Protein AF-A0ABC8TJ18-F1 (afdb_monomer_lite)

Sequence (85 aa):
MCLLHGCFSFPSQEAEKHLSDMVVSKALVAKIDRPMGIICFQSAKDSNDILNSWAMNLEKLLDLVEKSCHQIHKEMMVHKAALKV

Structure (mmCIF, N/CA/C/O backbone):
data_AF-A0ABC8TJ18-F1
#
_entry.id   AF-A0ABC8TJ18-F1
#
loop_
_atom_site.group_PDB
_atom_site.id
_atom_site.type_symbol
_atom_site.label_atom_id
_atom_site.label_alt_id
_atom_site.label_comp_id
_atom_site.label_asym_id
_atom_site.label_entity_id
_atom_site.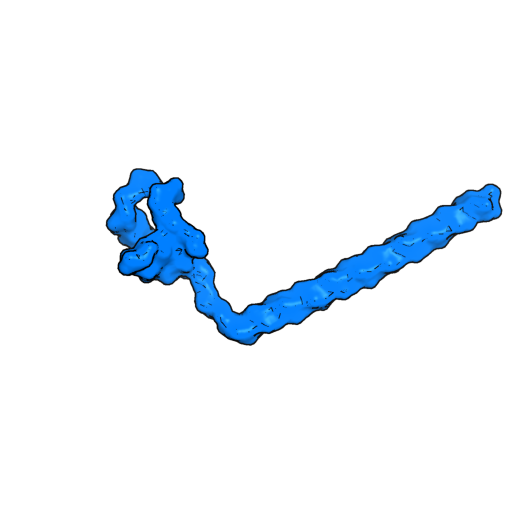label_seq_id
_atom_site.pdbx_PDB_ins_code
_atom_site.Cartn_x
_atom_site.Cartn_y
_atom_site.Cartn_z
_atom_site.occupancy
_atom_site.B_iso_or_equiv
_atom_site.auth_seq_id
_atom_site.auth_comp_id
_atom_site.auth_asym_id
_atom_site.auth_atom_id
_atom_site.pdbx_PDB_model_num
ATOM 1 N N . MET A 1 1 ? 1.142 3.430 15.056 1.00 47.84 1 MET A N 1
ATOM 2 C CA . MET A 1 1 ? 1.348 3.856 16.450 1.00 47.84 1 MET A CA 1
ATOM 3 C C . MET A 1 1 ? 1.424 5.374 16.434 1.00 47.84 1 MET A C 1
ATOM 5 O O . MET A 1 1 ? 2.460 5.905 16.061 1.00 47.84 1 MET A O 1
ATOM 9 N N . CYS A 1 2 ? 0.327 6.077 16.704 1.00 49.31 2 CYS A N 1
ATOM 10 C CA . CYS A 1 2 ? 0.360 7.535 16.844 1.00 49.31 2 CYS A CA 1
ATOM 11 C C . CYS A 1 2 ? 0.258 7.853 18.335 1.00 49.31 2 CYS A C 1
ATOM 13 O O . CYS A 1 2 ? -0.710 7.450 18.978 1.00 49.31 2 CYS A O 1
ATOM 15 N N . LEU A 1 3 ? 1.272 8.525 18.880 1.00 51.28 3 LEU A N 1
ATOM 16 C CA . LEU A 1 3 ? 1.229 9.071 20.232 1.00 51.28 3 LEU A CA 1
ATOM 17 C C . LEU A 1 3 ? 0.300 10.290 20.209 1.00 51.28 3 LEU A C 1
ATOM 19 O O . LEU A 1 3 ? 0.562 11.263 19.504 1.00 51.28 3 LEU A O 1
ATOM 23 N N . LEU A 1 4 ? -0.794 10.216 20.971 1.00 53.97 4 LEU A N 1
ATOM 24 C CA . LEU A 1 4 ? -1.845 11.241 21.085 1.00 53.97 4 LEU A CA 1
ATOM 25 C C . LEU A 1 4 ? -1.325 12.636 21.461 1.00 53.97 4 LEU A C 1
ATOM 27 O O . LEU A 1 4 ? -1.976 13.635 21.177 1.00 53.97 4 LEU A O 1
ATOM 31 N N . HIS A 1 5 ? -0.146 12.707 22.074 1.00 51.00 5 HIS A N 1
ATOM 32 C CA . HIS A 1 5 ? 0.325 13.866 22.826 1.00 51.00 5 HIS A CA 1
ATOM 33 C C . HIS A 1 5 ? 0.766 15.083 21.983 1.00 51.00 5 HIS A C 1
ATOM 35 O O . HIS A 1 5 ? 1.206 16.076 22.548 1.00 51.00 5 HIS A O 1
ATOM 41 N N . GLY A 1 6 ? 0.668 15.033 20.648 1.00 50.75 6 GLY A N 1
ATOM 42 C CA . GLY A 1 6 ? 1.093 16.150 19.787 1.00 50.75 6 GLY A CA 1
ATOM 43 C C . GLY A 1 6 ? 0.259 16.419 18.532 1.00 50.75 6 GLY A C 1
ATOM 44 O O . GLY A 1 6 ? 0.509 17.411 17.858 1.00 50.75 6 GLY A O 1
ATOM 45 N N . CYS A 1 7 ? -0.715 15.568 18.190 1.00 56.91 7 CYS A N 1
ATOM 46 C CA . CYS A 1 7 ? -1.541 15.755 16.985 1.00 56.91 7 CYS A CA 1
ATOM 47 C C . CYS A 1 7 ? -2.874 16.468 17.247 1.00 56.91 7 CYS A C 1
ATOM 49 O O . CYS A 1 7 ? -3.449 17.018 16.313 1.00 56.91 7 CYS A O 1
ATOM 51 N N . PHE A 1 8 ? -3.375 16.454 18.484 1.00 52.72 8 PHE A N 1
ATOM 52 C CA . PHE A 1 8 ? -4.640 17.091 18.853 1.00 52.72 8 PHE A CA 1
ATOM 53 C C . PHE A 1 8 ? -4.377 18.221 19.851 1.00 52.72 8 PHE A C 1
ATOM 55 O O . PHE A 1 8 ? -3.696 18.023 20.850 1.00 52.72 8 PHE A O 1
ATOM 62 N N . SER A 1 9 ? -4.947 19.401 19.602 1.00 58.72 9 SER A N 1
ATOM 63 C CA . SER A 1 9 ? -4.884 20.571 20.493 1.00 58.72 9 SER A CA 1
ATOM 64 C C . SER A 1 9 ? -5.793 20.461 21.729 1.00 58.72 9 SER A C 1
ATOM 66 O O . SER A 1 9 ? -6.018 21.455 22.413 1.00 58.72 9 SER A O 1
ATOM 68 N N . PHE A 1 10 ? -6.357 19.280 21.987 1.00 63.44 10 PHE A N 1
ATOM 69 C CA . PHE A 1 10 ? -7.347 19.011 23.029 1.00 63.44 10 PHE A CA 1
ATOM 70 C C . PHE A 1 10 ? -6.749 18.109 24.117 1.00 63.44 10 PHE A C 1
ATOM 72 O O . PHE A 1 10 ? -5.822 17.344 23.834 1.00 63.44 10 PHE A O 1
ATOM 79 N N . PRO A 1 11 ? -7.275 18.144 25.355 1.00 72.06 11 PRO A N 1
ATOM 80 C CA . PRO A 1 11 ? -6.879 17.203 26.397 1.00 72.06 11 PRO A CA 1
ATOM 81 C C . PRO A 1 11 ? -7.143 15.752 25.961 1.00 72.06 11 PRO A C 1
ATOM 83 O O . PRO A 1 11 ? -8.110 15.468 25.251 1.00 72.06 11 PRO A O 1
ATOM 86 N N . SER A 1 12 ? -6.297 14.817 26.412 1.00 72.44 12 SER A N 1
ATOM 87 C CA . SER A 1 12 ? -6.316 13.399 25.999 1.00 72.44 12 SER A CA 1
ATOM 88 C C . SER A 1 12 ? -7.704 12.753 26.083 1.00 72.44 12 SER A C 1
ATOM 90 O O . SER A 1 12 ? -8.099 12.001 25.197 1.00 72.44 12 SER A O 1
ATOM 92 N N . GLN A 1 13 ? -8.475 13.108 27.107 1.00 76.94 13 GLN A N 1
ATOM 93 C CA . GLN A 1 13 ? -9.809 12.571 27.367 1.00 76.94 13 GLN A CA 1
ATOM 94 C C . GLN A 1 13 ? -10.868 13.045 26.355 1.00 76.94 13 GLN A C 1
ATOM 96 O O . GLN A 1 13 ? -11.764 12.289 25.978 1.00 76.94 13 GLN A O 1
ATOM 101 N N . GLU A 1 14 ? -10.752 14.285 25.880 1.00 79.12 14 GLU A N 1
ATOM 102 C CA . GLU A 1 14 ? -11.641 14.844 24.858 1.00 79.12 14 GLU A CA 1
ATOM 103 C C . GLU A 1 14 ? -11.276 14.318 23.466 1.00 79.12 14 GLU A C 1
ATOM 105 O O . GLU A 1 14 ? -12.160 13.932 22.697 1.00 79.12 14 GLU A O 1
ATOM 110 N N . ALA A 1 15 ? -9.976 14.192 23.180 1.00 77.00 15 ALA A N 1
ATOM 111 C CA . ALA A 1 15 ? -9.486 13.577 21.950 1.00 77.00 15 ALA A CA 1
ATOM 112 C C . ALA A 1 15 ? -9.959 12.116 21.817 1.00 77.00 15 ALA A C 1
ATOM 114 O O . ALA A 1 15 ? -10.441 11.722 20.755 1.00 77.00 15 ALA A O 1
ATOM 115 N N . GLU A 1 16 ? -9.898 11.324 22.895 1.00 80.69 16 GLU A N 1
ATOM 116 C CA . GLU A 1 16 ? -10.412 9.947 22.922 1.00 80.69 16 GLU A CA 1
ATOM 117 C C . GLU A 1 16 ? -11.916 9.863 22.654 1.00 80.69 16 GLU A C 1
ATOM 119 O O . GLU A 1 16 ? -12.365 8.967 21.931 1.00 80.69 16 GLU A O 1
ATOM 124 N N . LYS A 1 17 ? -12.704 10.784 23.223 1.00 83.94 17 LYS A N 1
ATOM 125 C CA . LYS A 1 17 ? -14.153 10.826 23.007 1.00 83.94 17 LYS A CA 1
ATOM 126 C C . LYS A 1 17 ? -14.477 11.151 21.550 1.00 83.94 17 LYS A C 1
ATOM 128 O O . LYS A 1 17 ? -15.218 10.408 20.916 1.00 83.94 17 LYS A O 1
ATOM 133 N N . HIS A 1 18 ? -13.841 12.181 20.998 1.00 82.62 18 HIS A N 1
ATOM 134 C CA . HIS A 1 18 ? -14.020 12.567 19.601 1.00 82.62 18 HIS A CA 1
ATOM 135 C C . HIS A 1 18 ? -13.597 11.443 18.636 1.00 82.62 18 HIS A C 1
ATOM 137 O O . HIS A 1 18 ? -14.286 11.147 17.661 1.00 82.62 18 HIS A O 1
ATOM 143 N N . LEU A 1 19 ? -12.491 10.753 18.932 1.00 82.56 19 LEU A N 1
ATOM 144 C CA . LEU A 1 19 ? -12.065 9.568 18.185 1.00 82.56 19 LEU A CA 1
ATOM 145 C C . LEU A 1 19 ? -13.072 8.421 18.291 1.00 82.56 19 LEU A C 1
ATOM 147 O O . LEU A 1 19 ? -13.347 7.772 17.286 1.00 82.56 19 LEU A O 1
ATOM 151 N N . SER A 1 20 ? -13.639 8.187 19.474 1.00 82.38 20 SER A N 1
ATOM 152 C CA . SER A 1 20 ? -14.660 7.154 19.678 1.00 82.38 20 SER A CA 1
ATOM 153 C C . SER A 1 20 ? -15.911 7.441 18.845 1.00 82.38 20 SER A C 1
ATOM 155 O O . SER A 1 20 ? -16.398 6.543 18.159 1.00 82.38 20 SER A O 1
ATOM 157 N N . ASP A 1 21 ? -16.371 8.693 18.815 1.00 86.38 21 ASP A N 1
ATOM 158 C CA . ASP A 1 21 ? -17.525 9.112 18.013 1.00 86.38 21 ASP A CA 1
ATOM 159 C C . ASP A 1 21 ? -17.265 8.931 16.505 1.00 86.38 21 ASP A C 1
ATOM 161 O O . ASP A 1 21 ? -18.132 8.461 15.762 1.00 86.38 21 ASP A O 1
ATOM 165 N N . MET A 1 22 ? -16.042 9.213 16.043 1.00 84.12 22 MET A N 1
ATOM 166 C CA . MET A 1 22 ? -15.645 8.981 14.650 1.00 84.12 22 MET A CA 1
ATOM 167 C C . MET A 1 22 ? -15.491 7.491 14.282 1.00 84.12 22 MET A C 1
ATOM 169 O O . MET A 1 22 ? -15.725 7.112 13.132 1.00 84.12 22 MET A O 1
ATOM 173 N N . VAL A 1 23 ? -15.117 6.626 15.233 1.00 84.94 23 VAL A N 1
ATOM 174 C CA . VAL A 1 23 ? -15.103 5.165 15.023 1.00 84.94 23 VAL A CA 1
ATOM 175 C C . VAL A 1 23 ? -16.529 4.618 14.949 1.00 84.94 23 VAL A C 1
ATOM 177 O O . VAL A 1 23 ? -16.833 3.796 14.082 1.00 84.94 23 VAL A O 1
ATOM 180 N N . VAL A 1 24 ? -17.427 5.098 15.816 1.00 84.94 24 VAL A N 1
ATOM 181 C CA . VAL A 1 24 ? -18.843 4.694 15.836 1.00 84.94 24 VAL A CA 1
ATOM 182 C C . VAL A 1 24 ? -19.565 5.125 14.558 1.00 84.94 24 VAL A C 1
ATOM 184 O O . VAL A 1 24 ? -20.339 4.345 14.002 1.00 84.94 24 VAL A O 1
ATOM 187 N N . SER A 1 25 ? -19.261 6.315 14.033 1.00 87.00 25 SER A N 1
ATOM 188 C CA . SER A 1 25 ? -19.788 6.782 12.742 1.00 87.00 25 SER A CA 1
ATOM 189 C C . SER A 1 25 ? -19.180 6.067 11.525 1.00 87.00 25 SER A C 1
ATOM 191 O O . SER A 1 25 ? -19.561 6.363 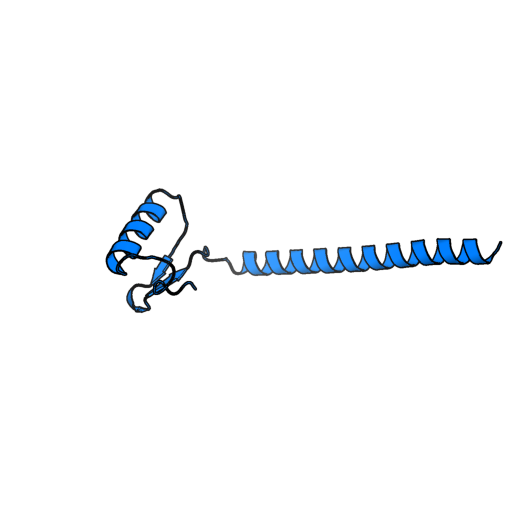10.393 1.00 87.00 25 SER A O 1
ATOM 193 N N . LYS A 1 26 ? -18.262 5.108 11.738 1.00 79.81 26 LYS A N 1
ATOM 194 C CA . LYS A 1 26 ? -17.500 4.380 10.707 1.00 79.81 26 LYS A CA 1
ATOM 195 C C . LYS A 1 26 ? -16.673 5.282 9.783 1.00 79.81 26 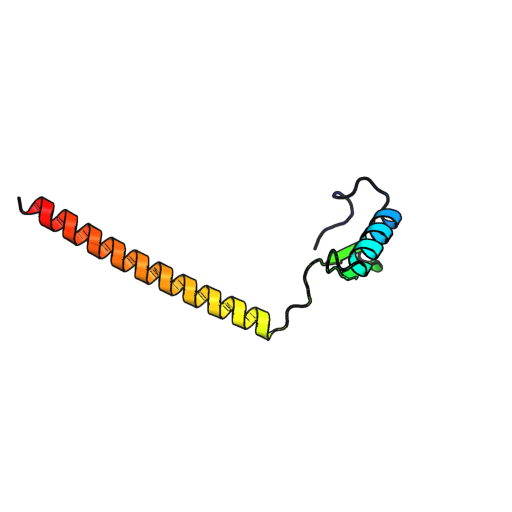LYS A C 1
ATOM 197 O O . LYS A 1 26 ? -16.208 4.816 8.745 1.00 79.81 26 LYS A O 1
ATOM 202 N N . ALA A 1 27 ? -16.448 6.541 10.161 1.00 79.75 27 ALA A N 1
ATOM 203 C CA . ALA A 1 27 ? -15.589 7.454 9.413 1.00 79.75 27 ALA A CA 1
ATOM 204 C C . ALA A 1 27 ? -14.114 7.023 9.477 1.00 79.75 27 ALA A C 1
ATOM 206 O O . ALA A 1 27 ? -13.354 7.282 8.545 1.00 79.75 27 ALA A O 1
ATOM 207 N N . LEU A 1 28 ? -13.709 6.339 10.555 1.00 79.12 28 LEU A N 1
ATOM 208 C CA . LEU A 1 28 ? -12.370 5.773 10.698 1.00 79.12 28 LEU A CA 1
ATOM 209 C C . LEU A 1 28 ? -12.369 4.436 11.444 1.00 79.12 28 LEU A C 1
ATOM 211 O O . LEU A 1 28 ? -13.187 4.190 12.326 1.00 79.12 28 LEU A O 1
ATOM 215 N N . VAL A 1 29 ? -11.407 3.576 11.112 1.00 78.38 29 VAL A N 1
ATOM 216 C CA . VAL A 1 29 ? -11.139 2.334 11.846 1.00 78.38 29 VAL A CA 1
ATOM 217 C C . VAL A 1 29 ? -9.954 2.586 12.767 1.00 78.38 29 VAL A C 1
ATOM 219 O O . VAL A 1 29 ? -8.836 2.790 12.301 1.00 78.38 29 VAL A O 1
ATOM 222 N N . ALA A 1 30 ? -10.185 2.580 14.077 1.00 80.56 30 ALA A N 1
ATOM 223 C CA . ALA A 1 30 ? -9.122 2.722 15.062 1.00 80.56 30 ALA A CA 1
ATOM 224 C C . ALA A 1 30 ? -9.373 1.845 16.290 1.00 80.56 30 ALA A C 1
ATOM 226 O O . ALA A 1 30 ? -10.509 1.659 16.722 1.00 80.56 30 ALA A O 1
ATOM 227 N N . LYS A 1 31 ? -8.287 1.328 16.865 1.00 79.69 31 LYS A N 1
ATOM 228 C CA . LYS A 1 31 ? -8.257 0.680 18.178 1.00 79.69 31 LYS A CA 1
ATOM 229 C C . LYS A 1 31 ? -7.485 1.567 19.149 1.00 79.69 31 LYS A C 1
ATOM 231 O O . LYS A 1 31 ? -6.366 1.975 18.838 1.00 79.69 31 LYS A O 1
ATOM 236 N N . ILE A 1 32 ? -8.090 1.857 20.299 1.00 79.94 32 ILE A N 1
ATOM 237 C CA . ILE A 1 32 ? -7.512 2.695 21.356 1.00 79.94 32 ILE A CA 1
ATOM 238 C C . ILE A 1 32 ? -7.039 1.782 22.492 1.00 79.94 32 ILE A C 1
ATOM 240 O O . ILE A 1 32 ? -7.850 1.073 23.089 1.00 79.94 32 ILE A O 1
ATOM 244 N N . ASP A 1 33 ? -5.743 1.814 22.791 1.00 80.12 33 ASP A N 1
ATOM 245 C CA . ASP A 1 33 ? -5.142 1.199 23.975 1.00 80.12 33 ASP A CA 1
ATOM 246 C C . ASP A 1 33 ? -5.009 2.272 25.066 1.00 80.12 33 ASP A C 1
ATOM 248 O O . ASP A 1 33 ? -4.092 3.096 25.038 1.00 80.12 33 ASP A O 1
ATOM 252 N N . ARG A 1 34 ? -5.979 2.308 25.990 1.00 77.75 34 ARG A N 1
ATOM 253 C CA . ARG A 1 34 ? -6.075 3.347 27.030 1.00 77.75 34 ARG A CA 1
ATOM 254 C C . ARG A 1 34 ? -4.948 3.283 28.075 1.00 77.75 34 ARG A C 1
ATOM 256 O O . ARG A 1 34 ? -4.415 4.342 28.387 1.00 77.75 34 ARG A O 1
ATOM 263 N N . PRO A 1 35 ? -4.544 2.107 28.606 1.00 79.94 35 PRO A N 1
ATOM 264 C CA . PRO A 1 35 ? -3.405 2.017 29.527 1.00 79.94 35 PRO A CA 1
ATOM 265 C C . PRO A 1 35 ? -2.087 2.534 28.939 1.00 79.94 35 PRO A C 1
ATOM 267 O O . PRO A 1 35 ? -1.305 3.157 29.652 1.00 79.94 35 PRO A O 1
ATOM 270 N N . MET A 1 36 ? -1.848 2.282 27.647 1.00 73.69 36 MET A N 1
ATOM 271 C CA . MET A 1 36 ? -0.612 2.682 26.963 1.00 73.69 36 MET A CA 1
ATOM 272 C C . MET A 1 36 ? -0.716 4.042 26.252 1.00 73.69 36 MET A C 1
ATOM 274 O O . MET A 1 36 ? 0.299 4.572 25.803 1.00 73.69 36 MET A O 1
ATOM 278 N N . GLY A 1 37 ? -1.920 4.610 26.116 1.00 72.19 37 GLY A N 1
ATOM 279 C CA . GLY A 1 37 ? -2.166 5.865 25.393 1.00 72.19 37 GLY A CA 1
ATOM 280 C C . GLY A 1 37 ? -1.883 5.784 23.886 1.00 72.19 37 GLY A C 1
ATOM 281 O O . GLY A 1 37 ? -1.551 6.794 23.258 1.00 72.19 37 GLY A O 1
ATOM 282 N N . ILE A 1 38 ? -1.965 4.586 23.297 1.00 75.88 38 ILE A N 1
ATOM 283 C CA . ILE A 1 38 ? -1.625 4.332 21.891 1.00 75.88 38 ILE A CA 1
ATOM 284 C C . ILE A 1 38 ? -2.899 4.156 21.070 1.00 75.88 38 ILE A C 1
ATOM 286 O O . ILE A 1 38 ? -3.778 3.368 21.414 1.00 75.88 38 ILE A O 1
ATOM 290 N N . ILE A 1 39 ? -2.959 4.829 19.919 1.00 76.38 39 ILE A N 1
ATOM 291 C CA . ILE A 1 39 ? -3.995 4.578 18.914 1.00 76.38 39 ILE A CA 1
ATOM 292 C C . ILE A 1 39 ? -3.395 3.851 17.712 1.00 76.38 39 ILE A C 1
ATOM 294 O O . ILE A 1 39 ? -2.392 4.271 17.112 1.00 76.38 39 ILE A O 1
ATOM 298 N N . CYS A 1 40 ? -4.064 2.770 17.325 1.00 78.44 40 CYS A N 1
ATOM 299 C CA . CYS A 1 40 ? -3.789 1.994 16.128 1.00 78.44 40 CYS A CA 1
ATOM 300 C C . CYS A 1 40 ? -4.904 2.210 15.100 1.00 78.44 40 CYS A C 1
ATOM 302 O O . CYS A 1 40 ? -5.985 1.649 15.230 1.00 78.44 40 CYS A O 1
ATOM 304 N N . PHE A 1 41 ? -4.613 2.982 14.051 1.00 80.38 41 PHE A N 1
ATOM 305 C CA . PHE A 1 41 ? -5.500 3.199 12.892 1.00 80.38 41 PHE A CA 1
ATOM 306 C C . PHE A 1 41 ? -5.452 2.071 11.857 1.00 80.38 41 PHE A C 1
ATOM 308 O O . PHE A 1 41 ? -6.101 2.124 10.818 1.00 80.38 41 PHE A O 1
ATOM 315 N N . GLN A 1 42 ? -4.611 1.068 12.099 1.00 71.25 42 GLN A N 1
ATOM 316 C CA . GLN A 1 42 ? -4.477 -0.059 11.199 1.00 71.25 42 GLN A CA 1
ATOM 317 C C . GLN A 1 42 ? -5.460 -1.140 11.638 1.00 71.25 42 GLN A C 1
ATOM 319 O O . GLN A 1 42 ? -5.502 -1.512 12.814 1.00 71.25 42 GLN A O 1
ATOM 324 N N . SER A 1 43 ? -6.251 -1.638 10.691 1.00 68.62 43 SER A N 1
ATOM 325 C CA . SER A 1 43 ? -7.001 -2.872 10.882 1.00 68.62 43 SER A CA 1
ATOM 326 C C . SER A 1 43 ? -6.032 -3.999 11.245 1.00 68.62 43 SER A C 1
ATOM 328 O O . SER A 1 43 ? -4.863 -3.986 10.847 1.00 68.62 43 SER A O 1
ATOM 330 N N . ALA A 1 44 ? -6.508 -4.960 12.041 1.00 68.12 44 ALA A N 1
ATOM 331 C CA . ALA A 1 44 ? -5.746 -6.176 12.288 1.00 68.12 44 ALA A CA 1
ATOM 332 C C . ALA A 1 44 ? -5.537 -6.856 10.932 1.00 68.12 44 ALA A C 1
ATOM 334 O O . ALA A 1 44 ? -6.498 -7.343 10.344 1.00 68.12 44 ALA A O 1
ATOM 335 N N . LYS A 1 45 ? -4.312 -6.788 10.408 1.00 69.88 45 LYS A N 1
ATOM 336 C CA . LYS A 1 45 ? -3.946 -7.481 9.178 1.00 69.88 45 LYS A CA 1
ATOM 337 C C . LYS A 1 45 ? -3.848 -8.956 9.509 1.00 69.88 45 LYS A C 1
ATOM 339 O O . LYS A 1 45 ? -3.125 -9.316 10.441 1.00 69.88 45 LYS A O 1
ATOM 344 N N . ASP A 1 46 ? -4.579 -9.777 8.770 1.00 81.75 46 ASP A N 1
ATOM 345 C CA . ASP A 1 46 ? -4.416 -11.216 8.879 1.00 81.75 46 ASP A CA 1
ATOM 346 C C . ASP A 1 46 ? -3.013 -11.600 8.388 1.00 81.75 46 ASP A C 1
ATOM 348 O O . ASP A 1 46 ? -2.418 -10.915 7.547 1.00 81.75 46 ASP A O 1
ATOM 352 N N . SER A 1 47 ? -2.455 -12.694 8.906 1.00 82.56 47 SER A N 1
ATOM 353 C CA . SER A 1 47 ? -1.163 -13.190 8.423 1.00 82.56 47 SER A CA 1
ATOM 354 C C . SER A 1 47 ? -1.189 -13.443 6.910 1.00 82.56 47 SER A C 1
ATOM 356 O O . SER A 1 47 ? -0.195 -13.165 6.238 1.00 82.56 47 SER A O 1
ATOM 358 N N . ASN A 1 48 ? -2.332 -13.862 6.353 1.00 86.00 48 ASN A N 1
ATOM 359 C CA . ASN A 1 48 ? -2.508 -14.004 4.908 1.00 86.00 48 ASN A CA 1
ATOM 360 C C . ASN A 1 48 ? -2.431 -12.664 4.170 1.00 86.00 48 ASN A C 1
ATOM 362 O O . ASN A 1 48 ? -1.809 -12.601 3.114 1.00 86.00 48 ASN A O 1
ATOM 366 N N . ASP A 1 49 ? -2.989 -11.578 4.712 1.00 85.62 49 ASP A N 1
ATOM 367 C CA . ASP A 1 49 ? -2.920 -10.256 4.070 1.00 85.62 49 ASP A CA 1
ATOM 368 C C . ASP A 1 49 ? -1.476 -9.758 3.961 1.00 85.62 49 ASP A C 1
ATOM 370 O O . ASP A 1 49 ? -1.085 -9.152 2.960 1.00 85.62 49 ASP A O 1
ATOM 374 N N . ILE A 1 50 ? -0.665 -10.035 4.985 1.00 87.50 50 ILE A N 1
ATOM 375 C CA . ILE A 1 50 ? 0.761 -9.693 4.993 1.00 87.50 50 ILE A CA 1
ATOM 376 C C . ILE A 1 50 ? 1.500 -10.505 3.927 1.00 87.50 50 ILE A C 1
ATOM 378 O O . ILE A 1 50 ? 2.265 -9.933 3.149 1.00 87.50 50 ILE A O 1
ATOM 382 N N . LEU A 1 51 ? 1.247 -11.815 3.860 1.00 90.38 51 LEU A N 1
ATOM 383 C CA . LEU A 1 51 ? 1.869 -12.700 2.874 1.00 90.38 51 LEU A CA 1
ATOM 384 C C . LEU A 1 51 ? 1.464 -12.332 1.441 1.00 90.38 51 LEU A C 1
ATOM 386 O O . LEU A 1 51 ? 2.327 -12.240 0.571 1.00 90.38 51 LEU A O 1
ATOM 390 N N . ASN A 1 52 ? 0.187 -12.028 1.210 1.00 92.44 52 ASN A N 1
ATOM 391 C CA . ASN A 1 52 ? -0.313 -11.568 -0.084 1.00 92.44 52 ASN A CA 1
ATOM 392 C C . ASN A 1 52 ? 0.302 -10.221 -0.478 1.00 92.44 52 ASN A C 1
ATOM 394 O O . ASN A 1 52 ? 0.723 -10.038 -1.619 1.00 92.44 52 ASN A O 1
ATOM 398 N N . SER A 1 53 ? 0.411 -9.281 0.468 1.00 90.62 53 SER A N 1
ATOM 399 C CA . SER A 1 53 ? 1.091 -8.003 0.235 1.00 90.62 53 SER A CA 1
ATOM 400 C C . SER A 1 53 ? 2.554 -8.207 -0.153 1.00 90.62 53 SER A C 1
ATOM 402 O O . SER A 1 53 ? 3.042 -7.564 -1.083 1.00 90.62 53 SER A O 1
ATOM 404 N N . TRP A 1 54 ? 3.244 -9.128 0.519 1.00 94.12 54 TRP A N 1
ATOM 405 C CA . TRP A 1 54 ? 4.628 -9.459 0.213 1.00 94.12 54 TRP A CA 1
ATOM 406 C C . TRP A 1 54 ? 4.778 -10.101 -1.170 1.00 94.12 54 TRP A C 1
ATOM 408 O O . TRP A 1 54 ? 5.621 -9.660 -1.950 1.00 94.12 54 TRP A O 1
ATOM 418 N N . ALA A 1 55 ? 3.912 -11.057 -1.515 1.00 93.50 55 ALA A N 1
ATOM 419 C CA . ALA A 1 55 ? 3.891 -11.686 -2.833 1.00 93.50 55 ALA A CA 1
ATOM 420 C C . ALA A 1 55 ? 3.680 -10.656 -3.959 1.00 93.50 55 ALA A C 1
ATOM 422 O O . ALA A 1 55 ? 4.460 -10.618 -4.909 1.00 93.50 55 ALA A O 1
ATOM 423 N N . MET A 1 56 ? 2.709 -9.746 -3.807 1.00 95.56 56 MET A N 1
ATOM 424 C CA . MET A 1 56 ? 2.475 -8.664 -4.774 1.00 95.56 56 MET A CA 1
ATOM 425 C C . MET A 1 56 ? 3.675 -7.718 -4.913 1.00 95.56 56 MET A C 1
ATOM 427 O O . MET A 1 56 ? 3.941 -7.200 -5.997 1.00 95.56 56 MET A O 1
ATOM 431 N N . ASN A 1 57 ? 4.401 -7.455 -3.823 1.00 94.94 57 ASN A N 1
ATOM 432 C CA . ASN A 1 57 ? 5.595 -6.612 -3.876 1.00 94.94 57 ASN A CA 1
ATOM 433 C C . ASN A 1 57 ? 6.741 -7.297 -4.631 1.00 94.94 57 ASN A C 1
ATOM 435 O O . ASN A 1 57 ? 7.453 -6.624 -5.375 1.00 94.94 57 ASN A O 1
ATOM 439 N N . LEU A 1 58 ? 6.901 -8.615 -4.477 1.00 95.69 58 LEU A N 1
ATOM 440 C CA . LEU A 1 58 ? 7.880 -9.386 -5.245 1.00 95.69 58 LEU A CA 1
ATOM 441 C C . LEU A 1 58 ? 7.546 -9.422 -6.735 1.00 95.69 58 LEU A C 1
ATOM 443 O O . LEU A 1 58 ? 8.437 -9.237 -7.559 1.00 95.69 58 LEU A O 1
ATOM 447 N N . GLU A 1 59 ? 6.274 -9.605 -7.084 1.00 96.81 59 GLU A N 1
ATOM 448 C CA . GLU A 1 59 ? 5.830 -9.577 -8.479 1.00 96.81 59 GLU A CA 1
ATOM 449 C C . GLU A 1 59 ? 6.132 -8.218 -9.128 1.00 96.81 59 GLU A C 1
ATOM 451 O O . GLU A 1 59 ? 6.756 -8.156 -10.187 1.00 96.81 59 GLU A O 1
ATOM 456 N N . LYS A 1 60 ? 5.800 -7.115 -8.443 1.00 96.62 60 LYS A N 1
ATOM 457 C CA . LYS A 1 60 ? 6.126 -5.756 -8.907 1.00 96.62 60 LYS A CA 1
ATOM 458 C C . LYS A 1 60 ? 7.626 -5.525 -9.053 1.00 96.62 60 LYS A C 1
ATOM 460 O O . LYS A 1 60 ? 8.047 -4.845 -9.985 1.00 96.62 60 LYS A O 1
ATOM 465 N N . LEU A 1 61 ? 8.433 -6.055 -8.135 1.00 96.75 61 LEU A N 1
ATOM 466 C CA . LEU A 1 61 ? 9.888 -5.949 -8.211 1.00 96.75 61 LEU A CA 1
ATOM 467 C C . LEU A 1 61 ? 10.413 -6.626 -9.483 1.00 96.75 61 LEU A C 1
ATOM 469 O O . LEU A 1 61 ? 11.199 -6.026 -10.213 1.00 96.75 61 LEU A O 1
ATOM 473 N N . LEU A 1 62 ? 9.965 -7.854 -9.752 1.00 97.19 62 LEU A N 1
ATOM 474 C CA . LEU A 1 62 ? 10.390 -8.618 -10.924 1.00 97.19 62 LEU A CA 1
ATOM 475 C C . LEU A 1 62 ? 9.950 -7.948 -12.232 1.00 97.19 62 LEU A C 1
ATOM 477 O O . LEU A 1 62 ? 10.775 -7.806 -13.132 1.00 97.19 62 LEU A O 1
ATOM 481 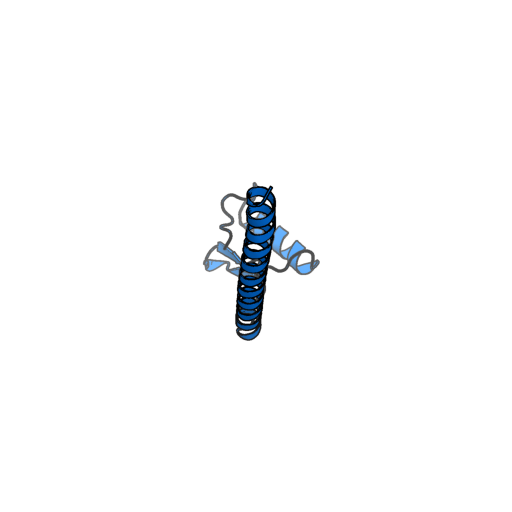N N . ASP A 1 63 ? 8.716 -7.445 -12.303 1.00 97.06 63 ASP A N 1
ATOM 482 C CA . ASP A 1 63 ? 8.212 -6.691 -13.462 1.00 97.06 63 ASP A CA 1
ATOM 483 C C . ASP A 1 63 ? 9.040 -5.417 -13.728 1.00 97.06 63 ASP A C 1
ATOM 485 O O . ASP A 1 63 ? 9.392 -5.107 -14.867 1.00 97.06 63 ASP A O 1
ATOM 489 N N . LEU A 1 64 ? 9.437 -4.688 -12.678 1.00 97.00 64 LEU A N 1
ATOM 490 C CA . LEU A 1 64 ? 10.312 -3.520 -12.824 1.00 97.00 64 LEU A CA 1
ATOM 491 C C . LEU A 1 64 ? 11.713 -3.894 -13.329 1.00 97.00 64 LEU A C 1
ATOM 493 O O . LEU A 1 64 ? 12.270 -3.178 -14.166 1.00 97.00 64 LEU A O 1
ATOM 497 N N . VAL A 1 65 ? 12.278 -5.004 -12.847 1.00 97.69 65 VAL A N 1
ATOM 498 C CA . VAL A 1 65 ? 13.584 -5.504 -13.305 1.00 97.69 65 VAL A CA 1
ATOM 499 C C . VAL A 1 65 ? 13.520 -5.914 -14.776 1.00 97.69 65 VAL A C 1
ATOM 501 O O . VAL A 1 65 ? 14.389 -5.518 -15.557 1.00 97.69 65 VAL A O 1
ATOM 504 N N . GLU A 1 66 ? 12.478 -6.641 -15.181 1.00 97.00 66 GLU A N 1
ATOM 505 C CA . GLU A 1 66 ? 12.275 -7.044 -16.574 1.00 97.00 66 GLU A CA 1
ATOM 506 C C . GLU A 1 66 ? 12.116 -5.825 -17.490 1.00 97.00 66 GLU A C 1
ATOM 508 O O . GLU A 1 66 ? 12.816 -5.708 -18.502 1.00 97.00 66 GLU A O 1
ATOM 513 N N . LYS A 1 67 ? 11.272 -4.862 -17.101 1.00 96.62 67 LYS A N 1
ATOM 514 C CA . LYS A 1 67 ? 11.097 -3.606 -17.840 1.00 96.62 67 LYS A CA 1
ATOM 515 C C . LYS A 1 67 ? 12.405 -2.843 -17.977 1.00 96.62 67 LYS A C 1
ATOM 517 O O . LYS A 1 67 ? 12.714 -2.379 -19.072 1.00 96.62 67 LYS A O 1
ATOM 522 N N . SER A 1 68 ? 13.187 -2.729 -16.904 1.00 96.44 68 SER A N 1
ATOM 523 C CA . SER A 1 68 ? 14.493 -2.066 -16.948 1.00 96.44 68 SER A CA 1
ATOM 524 C C . SER A 1 68 ? 15.440 -2.764 -17.929 1.00 96.44 68 SER A C 1
ATOM 526 O O . SER A 1 68 ? 16.026 -2.104 -18.788 1.00 96.44 68 SER A O 1
ATOM 528 N N . CYS A 1 69 ? 15.513 -4.097 -17.886 1.00 95.81 69 CYS A N 1
ATOM 529 C CA . CYS A 1 69 ? 16.317 -4.885 -18.817 1.00 95.81 69 CYS A CA 1
ATOM 530 C C . CYS A 1 69 ? 15.881 -4.675 -20.277 1.00 95.81 69 CYS A C 1
ATOM 532 O O . CYS A 1 69 ? 16.717 -4.452 -21.155 1.00 95.81 69 CYS A O 1
ATOM 534 N N . HIS A 1 70 ? 14.572 -4.685 -20.538 1.00 95.69 70 HIS A N 1
ATOM 535 C CA . HIS A 1 70 ? 14.025 -4.423 -21.866 1.00 95.69 70 HIS A CA 1
ATOM 536 C C . HIS A 1 70 ? 14.385 -3.019 -22.378 1.00 95.69 70 HIS A C 1
ATOM 538 O O . HIS A 1 70 ? 14.826 -2.880 -23.520 1.00 95.69 70 HIS A O 1
ATOM 544 N N . GLN A 1 71 ? 14.252 -1.985 -21.537 1.00 96.19 71 GLN A N 1
ATOM 545 C CA . GLN A 1 71 ? 14.632 -0.614 -21.899 1.00 96.19 71 GLN A CA 1
ATOM 546 C C . GLN A 1 71 ? 16.129 -0.511 -22.211 1.00 96.19 71 GLN A C 1
ATOM 548 O O . GLN A 1 71 ? 16.491 0.048 -23.241 1.00 96.19 71 GLN A O 1
ATOM 553 N N . ILE A 1 72 ? 16.997 -1.117 -21.391 1.00 95.44 72 ILE A N 1
ATOM 554 C CA . ILE A 1 72 ? 18.448 -1.137 -21.638 1.00 95.44 72 ILE A CA 1
ATOM 555 C C . ILE A 1 72 ? 18.751 -1.777 -22.996 1.00 95.44 72 ILE A C 1
ATOM 557 O O . ILE A 1 72 ? 19.497 -1.209 -23.792 1.00 95.44 72 ILE A O 1
ATOM 561 N N . HIS A 1 73 ? 18.153 -2.933 -23.299 1.00 93.38 73 HIS A N 1
ATOM 562 C CA . HIS A 1 73 ? 18.352 -3.586 -24.593 1.00 93.38 73 HIS A CA 1
ATOM 563 C C . HIS A 1 73 ? 17.914 -2.703 -25.763 1.00 93.38 73 HIS A C 1
ATOM 565 O O . HIS A 1 73 ? 18.638 -2.604 -26.755 1.00 93.38 73 HIS A O 1
ATOM 571 N N . LYS A 1 74 ? 16.761 -2.039 -25.646 1.00 93.31 74 LYS A N 1
ATOM 572 C CA . LYS A 1 74 ? 16.256 -1.121 -26.669 1.00 93.31 74 LYS A CA 1
ATOM 573 C C . LYS A 1 74 ? 17.226 0.039 -26.914 1.00 93.31 74 LYS A C 1
ATOM 575 O O . LYS A 1 74 ? 17.604 0.270 -28.063 1.00 93.31 74 LYS A O 1
ATOM 580 N N . GLU A 1 75 ? 17.674 0.711 -25.857 1.00 93.25 75 GLU A N 1
ATOM 581 C CA . GLU A 1 75 ? 18.626 1.827 -25.945 1.00 93.25 75 GLU A CA 1
ATOM 582 C C . GLU A 1 75 ? 19.965 1.385 -26.555 1.00 93.25 75 GLU A C 1
ATOM 584 O O . GLU A 1 75 ? 20.502 2.048 -27.444 1.00 93.25 75 GLU A O 1
ATOM 589 N N . MET A 1 76 ? 20.470 0.208 -26.165 1.00 88.88 76 MET A N 1
ATOM 590 C CA . MET A 1 76 ? 21.691 -0.368 -26.737 1.00 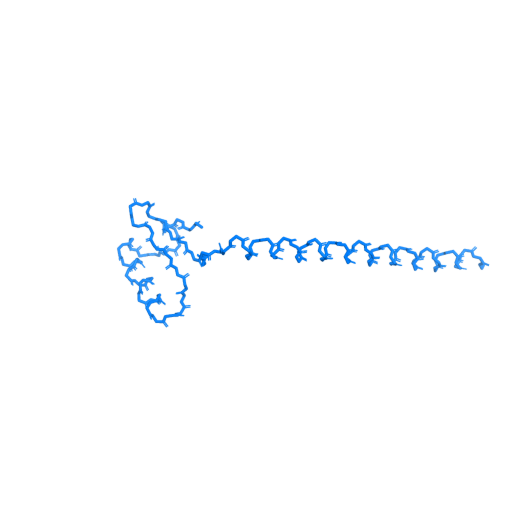88.88 76 MET A CA 1
ATOM 591 C C . MET A 1 76 ? 21.568 -0.618 -28.244 1.00 88.88 76 MET A C 1
ATOM 593 O O . MET A 1 76 ? 22.528 -0.390 -28.983 1.00 88.88 76 MET A O 1
ATOM 597 N N . MET A 1 77 ? 20.404 -1.068 -28.725 1.00 86.94 77 MET A N 1
ATOM 598 C CA . MET A 1 77 ? 20.171 -1.257 -30.161 1.00 86.94 77 MET A CA 1
ATOM 599 C C . MET A 1 77 ? 20.143 0.073 -30.920 1.00 86.94 77 MET A C 1
ATOM 601 O O . MET A 1 77 ? 20.752 0.166 -31.987 1.00 86.94 77 MET A O 1
ATOM 605 N N . VAL A 1 78 ? 19.495 1.104 -30.367 1.00 88.12 78 VAL A N 1
ATOM 606 C CA . VAL A 1 78 ? 19.446 2.450 -30.966 1.00 88.12 78 VAL A CA 1
ATOM 607 C C . VAL A 1 78 ? 20.848 3.055 -31.056 1.00 88.12 78 VAL A C 1
ATOM 609 O O . VAL A 1 78 ? 21.270 3.469 -32.137 1.00 88.12 78 VAL A O 1
ATOM 612 N N . HIS A 1 79 ? 21.615 3.028 -29.964 1.00 83.94 79 HIS A N 1
ATOM 613 C CA . HIS A 1 79 ? 22.992 3.527 -29.951 1.00 83.94 79 HIS A CA 1
ATOM 614 C C . HIS A 1 79 ? 23.906 2.754 -30.910 1.00 83.94 79 HIS A C 1
ATOM 616 O O . HIS A 1 79 ? 24.710 3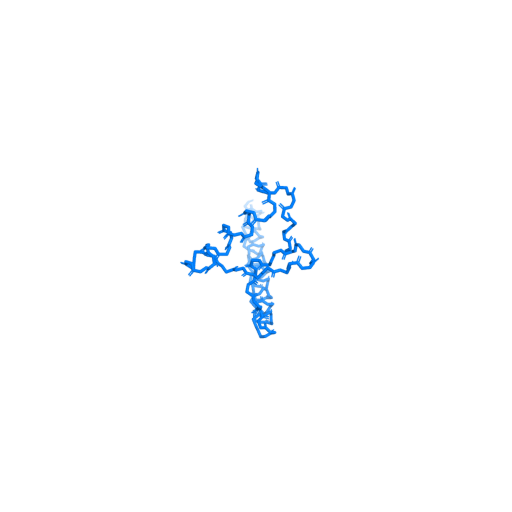.353 -31.624 1.00 83.94 79 HIS A O 1
ATOM 622 N N . LYS A 1 80 ? 23.762 1.425 -30.985 1.00 76.00 80 LYS A N 1
ATOM 623 C CA . LYS A 1 80 ? 24.537 0.595 -31.917 1.00 76.00 80 LYS A CA 1
ATOM 624 C C . LYS A 1 80 ? 24.178 0.857 -33.382 1.00 76.00 80 LYS A C 1
ATOM 626 O O . LYS A 1 80 ? 25.049 0.719 -34.236 1.00 76.00 80 LYS A O 1
ATOM 631 N N . ALA A 1 81 ? 22.929 1.212 -33.686 1.00 72.69 81 ALA A N 1
ATOM 632 C CA . ALA A 1 81 ? 22.523 1.623 -35.028 1.00 72.69 81 ALA A CA 1
ATOM 633 C C . ALA A 1 81 ? 23.089 3.005 -35.394 1.00 72.69 81 ALA A C 1
ATOM 635 O O . ALA A 1 81 ? 23.598 3.170 -36.498 1.00 72.69 81 ALA A O 1
ATOM 636 N N . ALA A 1 82 ? 23.080 3.957 -34.455 1.00 68.81 82 ALA A N 1
ATOM 637 C CA . ALA A 1 82 ? 23.638 5.296 -34.652 1.00 68.81 82 ALA A CA 1
ATOM 638 C C . ALA A 1 82 ? 25.161 5.293 -34.894 1.00 68.81 82 ALA A C 1
ATOM 640 O O . ALA A 1 82 ? 25.658 6.125 -35.640 1.00 68.81 82 ALA A O 1
ATOM 641 N N . LEU A 1 83 ? 25.895 4.342 -34.305 1.00 64.38 83 LEU A N 1
ATOM 642 C CA . LEU A 1 83 ? 27.344 4.177 -34.502 1.00 64.38 83 LEU A CA 1
ATOM 643 C C . LEU A 1 83 ? 27.732 3.478 -35.818 1.00 64.38 83 LEU A C 1
ATOM 645 O O . LEU A 1 83 ? 28.917 3.388 -36.128 1.00 64.38 83 LEU A O 1
ATOM 649 N N . LYS A 1 84 ? 26.766 2.918 -36.557 1.00 58.19 84 LYS A N 1
ATOM 650 C CA . LYS A 1 84 ? 26.999 2.250 -37.851 1.00 58.19 84 LYS A CA 1
ATOM 651 C C . LYS A 1 84 ? 26.767 3.168 -39.061 1.00 58.19 84 LYS A C 1
ATOM 653 O O . LYS A 1 84 ? 26.814 2.671 -40.186 1.00 58.19 84 LYS A O 1
ATOM 658 N N . VAL A 1 85 ? 26.499 4.454 -38.827 1.00 49.06 85 VAL A N 1
ATOM 659 C CA . VAL A 1 85 ? 26.405 5.516 -39.843 1.00 49.06 85 VAL A CA 1
ATOM 660 C C . VAL A 1 85 ? 27.723 6.272 -39.912 1.00 49.06 85 VAL A C 1
ATOM 662 O O . VAL A 1 85 ? 28.306 6.513 -38.832 1.00 49.06 85 VAL A O 1
#

pLDDT: mean 80.27, std 13.79, range [47.84, 97.69]

Secondary structure (DSSP, 8-state):
-EEGGGT-SS-HHHHHHHHHHHHHTTS---EEETTTTEEE-S----HHHHHHHHHHHHHHHHHHHHHHHHHHHHHHHHHHHHTT-

Organism: NCBI:txid185542

InterPro domains:
  IPR000717 Proteasome component (PCI) domain [PF01399] (9-42)
  IPR036388 Winged helix-like DNA-binding domain superfamily [G3DSA:1.10.10.10] (3-51)
  IPR036390 Winged helix DNA-binding domain superfamily [SSF46785] (5-51)
  IPR040134 26S Proteasome non-ATPase regulatory subunit 12/COP9 signalosome complex subunit 4 [PTHR10855] (9-79)
  IPR040896 26S proteasome regulatory subunit RPN5, C-terminal domain [PF18098] (48-80)

Foldseek 3Di:
DDQPPPPDPDPLVVVVVVVVVCVVVVVFDWDADPVVSDIDRDDPQDPVNVVVVVVVVVVVVVVVVVVVVVVVVVVVVVVVVVVVD

Radius of gyration: 24.83 Å; chains: 1; bounding box: 47×35×69 Å